Protein AF-A0AAW5TWS6-F1 (afdb_monomer)

Foldseek 3Di:
DVVPPPPPVDDDDDDPPDDQQLQDQPHWDADPQQFIFSHPVQPPDPVSVVQCRRQGGPPDPDRPRSRHHPLNCQLVCLVVLVFPPSSVQPCPPVVVQPDSVCRVVVNGPDDPCSPCVVVVVVVVVVVVVVD

Radius of gyration: 20.68 Å; Cα contacts (8 Å, |Δi|>4): 123; chains: 1; bounding box: 48×42×58 Å

Organism: NCBI:txid165179

Mean predicted aligned error: 7.55 Å

Sequence (131 aa):
MINHNFKVTILPKRVAPYQCIGTDNDAEMYDADGNILDCSETSYSEYYKSKGFVLGNVEQKIIVPNKRSCLHDVPQMLLEKRVHPCNNCKFYPLCGGLCPLGLLEKEPRCPSFIYNIEDRIYLDYLAKIKK

Solvent-accessible surface area (backbone atoms only — not comparable to full-atom values): 8389 Å² total; per-residue (Å²): 113,74,92,69,81,57,82,78,88,70,76,77,81,81,71,80,74,91,76,55,46,40,63,35,92,93,40,75,45,71,52,97,87,34,38,30,25,36,50,89,88,45,66,98,34,71,72,38,46,78,70,48,45,58,64,48,44,76,87,50,91,75,76,70,81,88,66,74,44,80,41,51,52,42,66,58,35,52,76,70,48,69,36,72,68,57,59,78,37,91,61,58,69,79,64,70,73,59,46,52,64,31,40,78,71,71,52,65,66,70,64,71,58,82,80,41,48,69,60,51,52,52,52,53,53,56,62,60,70,77,106

pLDDT: mean 87.65, std 12.43, range [49.72, 96.75]

Structure (mmCIF, N/CA/C/O backbone):
data_AF-A0AAW5TWS6-F1
#
_entry.id   AF-A0AAW5TWS6-F1
#
loop_
_atom_site.group_PDB
_atom_site.id
_atom_site.type_symbol
_atom_site.label_atom_id
_atom_site.label_alt_id
_atom_site.label_comp_id
_atom_site.label_asym_id
_atom_site.label_entity_id
_atom_site.label_seq_id
_atom_site.pdbx_PDB_ins_code
_atom_site.Cartn_x
_atom_site.Cartn_y
_atom_site.Cartn_z
_atom_site.occupancy
_atom_site.B_iso_or_equiv
_atom_site.auth_seq_id
_atom_site.auth_comp_id
_atom_site.auth_asym_id
_atom_site.auth_atom_id
_atom_site.pdbx_PDB_model_num
ATOM 1 N N . MET A 1 1 ? -10.261 -21.584 30.049 1.00 49.72 1 MET A N 1
ATOM 2 C CA . MET A 1 1 ? -11.181 -21.897 28.930 1.00 49.72 1 MET A CA 1
ATOM 3 C C . MET A 1 1 ? -10.913 -23.266 28.304 1.00 49.72 1 MET A C 1
ATOM 5 O O . MET A 1 1 ? -11.857 -24.030 28.227 1.00 49.72 1 MET A O 1
ATOM 9 N N . ILE A 1 2 ? -9.679 -23.638 27.928 1.00 53.31 2 ILE A N 1
ATOM 10 C CA . ILE A 1 2 ? -9.392 -24.983 27.363 1.00 53.31 2 ILE A CA 1
ATOM 11 C C . ILE A 1 2 ? -9.384 -26.089 28.441 1.00 53.31 2 ILE A C 1
ATOM 13 O O . ILE A 1 2 ? -9.896 -27.179 28.218 1.00 53.31 2 ILE A O 1
ATOM 17 N N . ASN A 1 3 ? -8.926 -25.782 29.657 1.00 53.41 3 ASN A N 1
ATOM 18 C CA . ASN A 1 3 ? -8.800 -26.756 30.755 1.00 53.41 3 ASN A CA 1
ATOM 19 C C . ASN A 1 3 ? -10.130 -27.146 31.438 1.00 53.41 3 ASN A C 1
ATOM 21 O O . ASN A 1 3 ? -10.109 -27.606 32.573 1.00 53.41 3 ASN A O 1
ATOM 25 N N . HIS A 1 4 ? -11.289 -26.867 30.835 1.00 70.31 4 HIS A N 1
ATOM 26 C CA . HIS A 1 4 ? -12.620 -27.121 31.422 1.00 70.31 4 HIS A CA 1
ATOM 27 C C . HIS A 1 4 ? -13.548 -27.875 30.447 1.00 70.31 4 HIS A C 1
ATOM 29 O O . HIS A 1 4 ? -14.756 -27.668 30.460 1.00 70.31 4 HIS A O 1
ATOM 35 N N . ASN A 1 5 ? -13.007 -28.721 29.559 1.00 69.19 5 ASN A N 1
ATOM 36 C CA . ASN A 1 5 ? -13.792 -29.520 28.600 1.00 69.19 5 ASN A CA 1
ATOM 37 C C . ASN A 1 5 ? -14.699 -28.719 27.636 1.00 69.19 5 ASN A C 1
ATOM 39 O O . ASN A 1 5 ? -15.625 -29.277 27.043 1.00 69.19 5 ASN A O 1
ATOM 43 N N . PHE A 1 6 ? -14.421 -27.433 27.400 1.00 64.50 6 PHE A N 1
ATOM 44 C CA . PHE A 1 6 ? -15.086 -26.690 26.329 1.00 64.50 6 PHE A CA 1
ATOM 45 C C . PHE A 1 6 ? -14.622 -27.220 24.963 1.00 64.50 6 PHE A C 1
ATOM 47 O O . PHE A 1 6 ? -13.482 -26.999 24.553 1.00 64.50 6 PHE A O 1
ATOM 54 N N . LYS A 1 7 ? -15.516 -27.907 24.238 1.00 61.47 7 LYS A N 1
ATOM 55 C CA . LYS A 1 7 ? -15.304 -28.269 22.829 1.00 61.47 7 LYS A CA 1
ATOM 56 C C . LYS A 1 7 ? -15.370 -27.004 21.967 1.00 61.47 7 LYS A C 1
ATOM 58 O O . LYS A 1 7 ? -16.448 -26.510 21.653 1.00 61.47 7 LYS A O 1
ATOM 63 N N . VAL A 1 8 ? -14.210 -26.480 21.580 1.00 61.31 8 VAL A N 1
ATOM 64 C CA . VAL A 1 8 ? -14.083 -25.398 20.591 1.00 61.31 8 VAL A CA 1
ATOM 65 C C . VAL A 1 8 ? -14.122 -25.990 19.183 1.00 61.31 8 VAL A C 1
ATOM 67 O O . VAL A 1 8 ? -13.097 -26.257 18.569 1.00 61.31 8 VAL A O 1
ATOM 70 N N . THR A 1 9 ? -15.329 -26.229 18.673 1.00 59.84 9 THR A N 1
ATOM 71 C CA . THR A 1 9 ? -15.550 -26.851 17.353 1.00 59.84 9 THR A CA 1
ATOM 72 C C . THR A 1 9 ? -15.366 -25.875 16.179 1.00 59.84 9 THR A C 1
ATOM 74 O O . THR A 1 9 ? -15.483 -26.271 15.026 1.00 59.84 9 THR A O 1
ATOM 77 N N . ILE A 1 10 ? -15.117 -24.586 16.430 1.00 63.69 10 ILE A N 1
ATOM 78 C CA . ILE A 1 10 ? -15.167 -23.543 15.395 1.00 63.69 10 ILE A CA 1
ATOM 79 C C . ILE A 1 10 ? -14.121 -22.468 15.708 1.00 63.69 10 ILE A C 1
ATOM 81 O O . ILE A 1 10 ? -14.447 -21.382 16.180 1.00 63.69 10 ILE A O 1
ATOM 85 N N . LEU A 1 11 ? -12.840 -22.751 15.471 1.00 60.56 11 LEU A N 1
ATOM 86 C CA . LEU A 1 11 ? -11.921 -21.647 15.192 1.00 60.56 11 LEU A CA 1
ATOM 87 C C . LEU A 1 11 ? -12.243 -21.174 13.766 1.00 60.56 11 LEU A C 1
ATOM 89 O O . LEU A 1 11 ? -12.195 -22.002 12.852 1.00 60.56 11 LEU A O 1
ATOM 93 N N . PRO A 1 12 ? -12.609 -19.897 13.548 1.00 61.50 12 PRO A N 1
ATOM 94 C CA . PRO A 1 12 ? -12.830 -19.380 12.204 1.00 61.50 12 PRO A CA 1
ATOM 95 C C . PRO A 1 12 ? -11.597 -19.681 11.353 1.00 61.50 12 PRO A C 1
ATOM 97 O O . PRO A 1 12 ? -10.470 -19.409 11.782 1.00 61.50 12 PRO A O 1
ATOM 100 N N . LYS A 1 13 ? -11.786 -20.247 10.155 1.00 62.38 13 LYS A N 1
ATOM 101 C CA . LYS A 1 13 ? -10.685 -20.345 9.193 1.00 62.38 13 LYS A CA 1
ATOM 102 C C . LYS A 1 13 ? -10.211 -18.920 8.927 1.00 62.38 13 LYS A C 1
ATOM 104 O O . LYS A 1 13 ? -11.002 -18.081 8.503 1.00 62.38 13 LYS A O 1
ATOM 109 N N . ARG A 1 14 ? -8.943 -18.633 9.230 1.00 60.09 14 ARG A N 1
ATOM 110 C CA . ARG A 1 14 ? -8.347 -17.342 8.887 1.00 60.09 14 ARG A CA 1
ATOM 111 C C . ARG A 1 14 ? -8.364 -17.236 7.369 1.00 60.09 14 ARG A C 1
ATOM 113 O O . ARG A 1 14 ? -7.729 -18.040 6.696 1.00 60.09 14 ARG A O 1
ATOM 120 N N . VAL A 1 15 ? -9.108 -16.273 6.846 1.00 61.56 15 VAL A N 1
ATOM 121 C CA . VAL A 1 15 ? -8.916 -15.824 5.469 1.00 61.56 15 VAL A CA 1
ATOM 122 C C . VAL A 1 15 ? -7.662 -14.958 5.489 1.00 61.56 15 VAL A C 1
ATOM 124 O O . VAL A 1 15 ? -7.478 -14.176 6.429 1.00 61.56 15 VAL A O 1
ATOM 127 N N . ALA A 1 16 ? -6.770 -15.140 4.514 1.00 59.44 16 ALA A N 1
ATOM 128 C CA . ALA A 1 16 ? -5.628 -14.249 4.378 1.00 59.44 16 ALA A CA 1
ATOM 129 C C . ALA A 1 16 ? -6.151 -12.804 4.254 1.00 59.44 16 ALA A C 1
ATOM 131 O O . ALA A 1 16 ? -7.163 -12.588 3.577 1.00 59.44 16 ALA A O 1
ATOM 132 N N . PRO A 1 17 ? -5.544 -11.827 4.948 1.00 63.34 17 PRO A N 1
ATOM 133 C CA . PRO A 1 17 ? -5.932 -10.437 4.770 1.00 63.34 17 PRO A CA 1
ATOM 134 C C . PRO A 1 17 ? -5.772 -10.057 3.296 1.00 63.34 17 PRO A C 1
ATOM 136 O O . PRO A 1 17 ? -4.892 -10.575 2.611 1.00 63.34 17 PRO A O 1
ATOM 139 N N . TYR A 1 18 ? -6.632 -9.159 2.816 1.00 67.62 18 TYR A N 1
ATOM 140 C CA . TYR A 1 18 ? -6.502 -8.599 1.475 1.00 67.62 18 TYR A CA 1
ATOM 141 C C . TYR A 1 18 ? -5.086 -8.032 1.298 1.00 67.62 18 TYR A C 1
ATOM 143 O O . TYR A 1 18 ? -4.682 -7.147 2.056 1.00 67.62 18 TYR A O 1
ATOM 151 N N . GLN A 1 19 ? -4.336 -8.565 0.334 1.00 81.06 19 GLN A N 1
ATOM 152 C CA . GLN A 1 19 ? -2.983 -8.121 0.018 1.00 81.06 19 GLN A CA 1
ATOM 153 C C . GLN A 1 19 ? -3.042 -7.109 -1.127 1.00 81.06 19 GLN A C 1
ATOM 155 O O . GLN A 1 19 ? -3.764 -7.292 -2.105 1.00 81.06 19 GLN A O 1
ATOM 160 N N . CYS A 1 20 ? -2.311 -6.003 -0.994 1.00 91.00 20 CYS A N 1
ATOM 161 C CA . CYS A 1 20 ? -2.209 -5.017 -2.062 1.00 91.00 20 CYS A CA 1
ATOM 162 C C . CYS A 1 20 ? -1.333 -5.576 -3.190 1.00 91.00 20 CYS A C 1
ATOM 164 O O . CYS A 1 20 ? -0.236 -6.062 -2.910 1.00 91.00 20 CYS A O 1
ATOM 166 N N . ILE A 1 21 ? -1.762 -5.420 -4.447 1.00 92.44 21 ILE A N 1
ATOM 167 C CA . ILE A 1 21 ? -0.989 -5.840 -5.628 1.00 92.44 21 ILE A CA 1
ATOM 168 C C . ILE A 1 21 ? 0.434 -5.259 -5.649 1.00 92.44 21 ILE A C 1
ATOM 170 O O . ILE A 1 21 ? 1.369 -5.972 -5.988 1.00 92.44 21 ILE A O 1
ATOM 174 N N . GLY A 1 22 ? 0.633 -4.030 -5.148 1.00 93.00 22 GLY A N 1
ATOM 175 C CA . GLY A 1 22 ? 1.955 -3.389 -5.065 1.00 93.00 22 GLY A CA 1
ATOM 176 C C . GLY A 1 22 ? 2.926 -4.100 -4.126 1.00 93.00 22 GLY A C 1
ATOM 177 O O . GLY A 1 22 ? 4.137 -3.950 -4.246 1.00 93.00 22 GLY A O 1
ATOM 178 N N . THR A 1 23 ? 2.400 -4.931 -3.229 1.00 92.31 23 THR A N 1
ATOM 179 C CA . THR A 1 23 ? 3.159 -5.709 -2.237 1.00 92.31 23 THR A CA 1
ATOM 180 C C . THR A 1 23 ? 3.124 -7.211 -2.496 1.00 92.31 23 THR A C 1
ATOM 182 O O . THR A 1 23 ? 3.683 -7.975 -1.714 1.00 92.31 23 THR A O 1
ATOM 185 N N . ASP A 1 24 ? 2.436 -7.652 -3.546 1.00 90.69 24 ASP A N 1
ATOM 186 C CA . ASP A 1 24 ? 2.325 -9.058 -3.918 1.00 90.69 24 ASP A CA 1
ATOM 187 C C . ASP A 1 24 ? 3.256 -9.376 -5.084 1.00 90.69 24 ASP A C 1
ATOM 189 O O . ASP A 1 24 ? 3.059 -8.871 -6.186 1.00 90.69 24 ASP A O 1
ATOM 193 N N . ASN A 1 25 ? 4.259 -10.217 -4.832 1.00 88.19 25 ASN A N 1
ATOM 194 C CA . ASN A 1 25 ? 5.286 -10.590 -5.805 1.00 88.19 25 ASN A CA 1
ATOM 195 C C . ASN A 1 25 ? 4.723 -11.251 -7.060 1.00 88.19 25 ASN A C 1
ATOM 197 O O . ASN A 1 25 ? 5.353 -11.157 -8.110 1.00 88.19 25 ASN A O 1
ATOM 201 N N . ASP A 1 26 ? 3.551 -11.871 -6.946 1.00 88.31 26 ASP A N 1
ATOM 202 C CA . ASP A 1 26 ? 2.929 -12.634 -8.021 1.00 88.31 26 ASP A CA 1
ATOM 203 C C . ASP A 1 26 ? 1.795 -11.846 -8.706 1.00 88.31 26 ASP A C 1
ATOM 205 O O . ASP A 1 26 ? 1.060 -12.397 -9.528 1.00 88.31 26 ASP A O 1
ATOM 209 N N . ALA A 1 27 ? 1.642 -10.553 -8.386 1.00 89.62 27 ALA A N 1
ATOM 210 C CA . ALA A 1 27 ? 0.621 -9.682 -8.962 1.00 89.62 27 ALA A CA 1
ATOM 211 C C . ALA A 1 27 ? 1.219 -8.552 -9.811 1.00 89.62 27 ALA A C 1
ATOM 213 O O . ALA A 1 27 ? 2.087 -7.807 -9.357 1.00 89.62 27 ALA A O 1
ATOM 214 N N . GLU A 1 28 ? 0.674 -8.370 -11.013 1.00 90.62 28 GLU A N 1
ATOM 215 C CA . GLU A 1 28 ? 0.974 -7.268 -11.931 1.00 90.62 28 GLU A CA 1
ATOM 216 C C . GLU A 1 28 ? -0.327 -6.711 -12.526 1.00 90.62 28 GLU A C 1
ATOM 218 O O . GLU A 1 28 ? -1.365 -7.378 -12.559 1.00 90.62 28 GLU A O 1
ATOM 223 N N . MET A 1 29 ? -0.270 -5.473 -13.001 1.00 93.06 29 MET A N 1
ATOM 224 C CA . MET A 1 29 ? -1.337 -4.783 -13.713 1.00 93.06 29 MET A CA 1
ATOM 225 C C . MET A 1 29 ? -0.809 -4.323 -15.071 1.00 93.06 29 MET A C 1
ATOM 227 O O . MET A 1 29 ? 0.307 -3.815 -15.171 1.00 93.06 29 MET A O 1
ATOM 231 N N . TYR A 1 30 ? -1.640 -4.467 -16.100 1.00 94.94 30 TYR A N 1
ATOM 232 C CA . TYR A 1 30 ? -1.359 -3.978 -17.444 1.00 94.94 30 TYR A CA 1
ATOM 233 C C . TYR A 1 30 ? -2.371 -2.901 -17.815 1.00 94.94 30 TYR A C 1
ATOM 235 O O . TYR A 1 30 ? -3.573 -3.082 -17.599 1.00 94.94 30 TYR A O 1
ATOM 243 N N . ASP A 1 31 ? -1.894 -1.783 -18.352 1.00 95.81 31 ASP A N 1
ATOM 244 C CA . ASP A 1 31 ? -2.763 -0.735 -18.881 1.00 95.81 31 ASP A CA 1
ATOM 245 C C . ASP A 1 31 ? -3.051 -0.917 -20.384 1.00 95.81 31 ASP A C 1
ATOM 247 O O . ASP A 1 31 ? -2.593 -1.876 -21.009 1.00 95.81 31 ASP A O 1
ATOM 251 N N . ALA 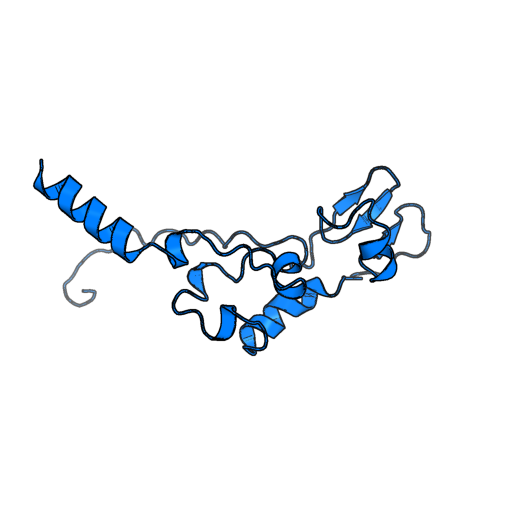A 1 32 ? -3.872 -0.036 -20.965 1.00 95.81 32 ALA A N 1
ATOM 252 C CA . ALA A 1 32 ? -4.323 -0.165 -22.354 1.00 95.81 32 ALA A CA 1
ATOM 253 C C . ALA A 1 32 ? -3.200 0.056 -23.380 1.00 95.81 32 ALA A C 1
ATOM 255 O O . ALA A 1 32 ? -3.312 -0.428 -24.505 1.00 95.81 32 ALA A O 1
ATOM 256 N N . ASP A 1 33 ? -2.120 0.730 -22.981 1.00 95.00 33 ASP A N 1
ATOM 257 C CA . ASP A 1 33 ? -0.921 0.924 -23.800 1.00 95.00 33 ASP A CA 1
ATOM 258 C C . ASP A 1 33 ? 0.074 -0.240 -23.629 1.00 95.00 33 ASP A C 1
ATOM 260 O O . ASP A 1 33 ? 1.172 -0.231 -24.191 1.00 95.00 33 ASP A O 1
ATOM 264 N N . GLY A 1 34 ? -0.287 -1.247 -22.827 1.00 94.69 34 GLY A N 1
ATOM 265 C CA . GLY A 1 34 ? 0.545 -2.405 -22.543 1.00 94.69 34 GLY A CA 1
ATOM 266 C C . GLY A 1 34 ? 1.656 -2.133 -21.529 1.00 94.69 34 GLY A C 1
ATOM 267 O O . GLY A 1 34 ? 2.575 -2.948 -21.417 1.00 94.69 34 GLY A O 1
ATOM 268 N N . ASN A 1 35 ? 1.622 -1.019 -20.789 1.00 95.12 35 ASN A N 1
ATOM 269 C CA . ASN A 1 35 ? 2.594 -0.791 -19.723 1.00 95.12 35 ASN A CA 1
ATOM 270 C C . ASN A 1 35 ? 2.341 -1.760 -18.569 1.00 95.12 35 ASN A C 1
ATOM 272 O O . ASN A 1 35 ? 1.198 -2.050 -18.225 1.00 95.12 35 ASN A O 1
ATOM 276 N N . ILE A 1 36 ? 3.425 -2.226 -17.959 1.00 94.62 36 ILE A N 1
ATOM 277 C CA . ILE A 1 36 ? 3.421 -3.133 -16.811 1.00 94.62 36 ILE A CA 1
ATOM 278 C C . ILE A 1 36 ? 3.618 -2.295 -15.548 1.00 94.62 36 ILE A C 1
ATOM 280 O O . ILE A 1 36 ? 4.585 -1.532 -15.460 1.00 94.62 36 ILE A O 1
ATOM 284 N N . LEU A 1 37 ? 2.723 -2.437 -14.575 1.00 95.75 37 LEU A N 1
ATOM 285 C CA . LEU A 1 37 ? 2.738 -1.734 -13.293 1.00 95.75 37 LEU A CA 1
ATOM 286 C C . LEU A 1 37 ? 2.416 -2.708 -12.155 1.00 95.75 37 LEU A C 1
ATOM 288 O O . LEU A 1 37 ? 1.842 -3.770 -12.369 1.00 95.75 37 LEU A O 1
ATOM 292 N N . ASP A 1 38 ? 2.727 -2.325 -10.922 1.00 95.25 38 ASP A N 1
ATOM 293 C CA . ASP A 1 38 ? 2.315 -3.050 -9.712 1.00 95.25 38 ASP A CA 1
ATOM 294 C C . ASP A 1 38 ? 1.276 -2.269 -8.887 1.00 95.25 38 ASP A C 1
ATOM 296 O O . ASP A 1 38 ? 0.902 -2.676 -7.791 1.00 95.25 38 ASP A O 1
ATOM 300 N N . CYS A 1 39 ? 0.762 -1.154 -9.412 1.00 95.19 39 CYS A N 1
ATOM 301 C CA . CYS A 1 39 ? -0.264 -0.345 -8.767 1.00 95.19 39 CYS A CA 1
ATOM 302 C C . CYS A 1 39 ? -1.246 0.213 -9.798 1.0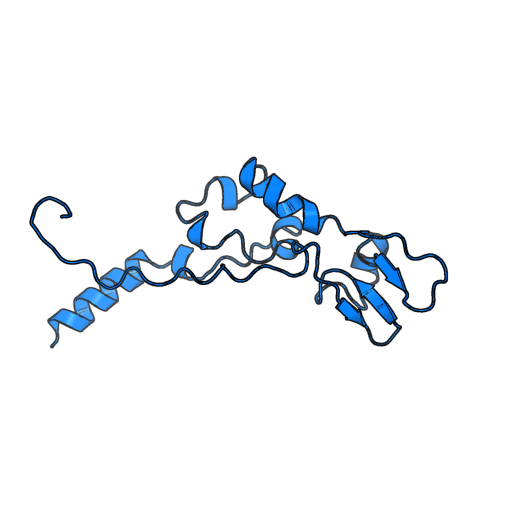0 95.19 39 CYS A C 1
ATOM 304 O O . CYS A 1 39 ? -0.849 0.841 -10.774 1.00 95.19 39 CYS A O 1
ATOM 306 N N . SER A 1 40 ? -2.544 0.040 -9.550 1.00 93.81 40 SER A N 1
ATOM 307 C CA . SER A 1 40 ? -3.593 0.552 -10.437 1.00 93.81 40 SER A CA 1
ATOM 308 C C . SER A 1 40 ? -3.736 2.072 -10.411 1.00 93.81 40 SER A C 1
ATOM 310 O O . SER A 1 40 ? -4.282 2.646 -11.345 1.00 93.81 40 SER A O 1
ATOM 312 N N . GLU A 1 41 ? -3.269 2.730 -9.349 1.00 95.00 41 GLU 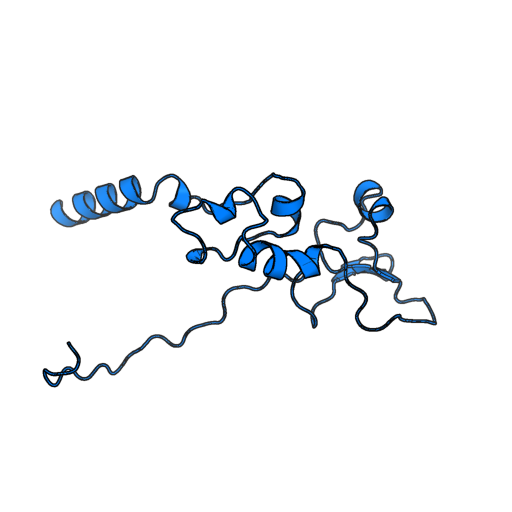A N 1
ATOM 313 C CA . GLU A 1 41 ? -3.380 4.186 -9.182 1.00 95.00 41 GLU A CA 1
ATOM 314 C C . GLU A 1 41 ? -2.259 4.956 -9.901 1.00 95.00 41 GLU A C 1
ATOM 316 O O . GLU A 1 41 ? -2.307 6.181 -9.979 1.00 95.00 41 GLU A O 1
ATOM 321 N N . THR A 1 42 ? -1.248 4.262 -10.438 1.00 95.69 42 THR A N 1
ATOM 322 C CA . THR A 1 42 ? -0.047 4.907 -10.993 1.00 95.69 42 THR A CA 1
ATOM 323 C C . THR A 1 42 ? -0.020 4.969 -12.519 1.00 95.69 42 THR A C 1
ATOM 325 O O . THR A 1 42 ? 0.812 5.686 -13.083 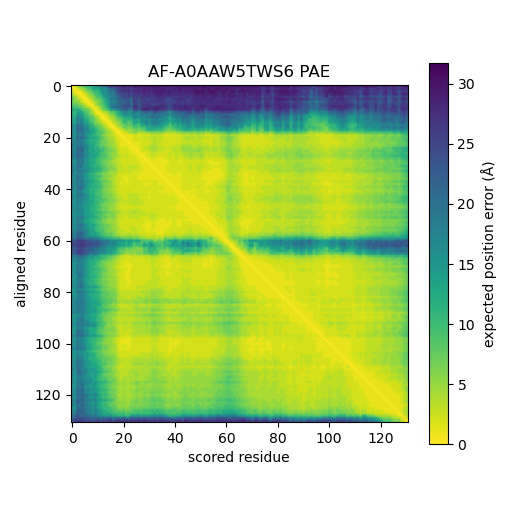1.00 95.69 42 THR A O 1
ATOM 328 N N . SER A 1 43 ? -0.935 4.264 -13.192 1.00 96.25 43 SER A N 1
ATOM 329 C CA . SER A 1 43 ? -1.059 4.278 -14.653 1.00 96.25 43 SER A CA 1
ATOM 330 C C . SER A 1 43 ? -1.485 5.660 -15.172 1.00 96.25 43 SER A C 1
ATOM 332 O O . SER A 1 43 ? -2.123 6.444 -14.468 1.00 96.25 43 SER A O 1
ATOM 334 N N . TYR A 1 44 ? -1.078 5.979 -16.405 1.00 95.12 44 TYR A N 1
ATOM 335 C CA . TYR A 1 44 ? -1.360 7.239 -17.114 1.00 95.12 44 TYR A CA 1
ATOM 336 C C . TYR A 1 44 ? -0.911 8.536 -16.414 1.00 95.12 44 TYR A C 1
ATOM 338 O O . TYR A 1 44 ? -1.324 9.631 -16.793 1.00 95.12 44 TYR A O 1
ATOM 346 N N . SER A 1 45 ? -0.037 8.444 -15.411 1.00 95.75 45 SER A N 1
ATOM 347 C CA . SER A 1 45 ? 0.482 9.595 -14.674 1.00 95.75 45 SER A CA 1
ATOM 348 C C . SER A 1 45 ? 1.957 9.825 -14.979 1.00 95.75 45 SER A C 1
ATOM 350 O O . SER A 1 45 ? 2.825 9.040 -14.587 1.00 95.75 45 SER A O 1
ATOM 352 N N . GLU A 1 46 ? 2.269 10.956 -15.614 1.00 95.31 46 GLU A N 1
ATOM 353 C CA . GLU A 1 46 ? 3.659 11.368 -15.852 1.00 95.31 46 GLU A CA 1
ATOM 354 C C . GLU A 1 46 ? 4.436 11.559 -14.536 1.00 95.31 46 GLU A C 1
ATOM 356 O O . GLU A 1 46 ? 5.630 11.261 -14.460 1.00 95.31 46 GLU A O 1
ATOM 361 N N . TYR A 1 47 ? 3.747 11.952 -13.458 1.00 95.94 47 TYR A N 1
ATOM 362 C CA . TYR A 1 47 ? 4.339 12.042 -12.125 1.00 95.94 47 TYR A CA 1
ATOM 363 C C . TYR A 1 47 ? 4.876 10.686 -11.648 1.00 95.94 47 TYR A C 1
ATOM 365 O O . TYR A 1 47 ? 6.051 10.588 -11.290 1.00 95.94 47 TYR A O 1
ATOM 373 N N . TYR A 1 48 ? 4.065 9.624 -11.680 1.00 96.38 48 TYR A N 1
ATOM 374 C CA . TYR A 1 48 ? 4.507 8.300 -11.223 1.00 96.38 48 TYR A CA 1
ATOM 375 C C . TYR A 1 48 ? 5.458 7.625 -12.210 1.00 96.38 48 TYR A C 1
ATOM 377 O O . TYR A 1 48 ? 6.401 6.946 -11.796 1.00 96.38 48 TYR A O 1
ATOM 385 N N . LYS A 1 49 ? 5.289 7.872 -13.510 1.00 94.44 49 LYS A N 1
ATOM 386 C CA . LYS A 1 49 ? 6.231 7.418 -14.536 1.00 94.44 49 LYS A CA 1
ATOM 387 C C . LYS A 1 49 ? 7.641 7.946 -14.276 1.00 94.44 49 LYS A C 1
ATOM 389 O O . LYS A 1 49 ? 8.582 7.157 -14.244 1.00 94.44 49 LYS A O 1
ATOM 394 N N . SER A 1 50 ? 7.782 9.240 -13.972 1.00 95.00 50 SER A N 1
ATOM 395 C CA . SER A 1 50 ? 9.077 9.846 -13.616 1.00 95.00 50 SER A CA 1
ATOM 396 C C . SER A 1 50 ? 9.707 9.266 -12.338 1.00 95.00 50 SER A C 1
ATOM 398 O O . SER A 1 50 ? 10.914 9.372 -12.135 1.00 95.00 50 SER A O 1
ATOM 400 N N . LYS A 1 51 ? 8.900 8.613 -11.493 1.00 94.81 51 LYS A N 1
ATOM 401 C CA . LYS A 1 51 ? 9.309 7.972 -10.236 1.00 94.81 51 LYS A CA 1
ATOM 402 C C . LYS A 1 51 ? 9.576 6.469 -10.356 1.00 94.81 51 LYS A C 1
ATOM 404 O O . LYS A 1 51 ? 9.878 5.836 -9.350 1.00 94.81 51 LYS A O 1
ATOM 409 N N . GLY A 1 52 ? 9.480 5.900 -11.558 1.00 93.88 52 GLY A N 1
ATOM 410 C CA . GLY A 1 52 ? 9.814 4.496 -11.807 1.00 93.88 52 GLY A CA 1
ATOM 411 C C . GLY A 1 52 ? 8.702 3.493 -11.493 1.00 93.88 52 GLY A C 1
ATOM 412 O O . GLY A 1 52 ? 8.995 2.314 -11.326 1.00 93.88 52 GLY A O 1
ATOM 413 N N . PHE A 1 53 ? 7.438 3.927 -11.433 1.00 95.50 53 PHE A N 1
ATOM 414 C CA . PHE A 1 53 ? 6.297 3.011 -11.260 1.00 95.50 53 PHE A CA 1
ATOM 415 C C . PHE A 1 53 ? 5.923 2.241 -12.534 1.00 95.50 53 PHE A C 1
ATOM 417 O O . PHE A 1 53 ? 5.228 1.233 -12.455 1.00 95.50 53 PHE A O 1
ATOM 424 N N . VAL A 1 54 ? 6.391 2.691 -13.703 1.00 95.19 54 VAL A N 1
ATOM 425 C CA . VAL A 1 54 ? 6.280 1.922 -14.949 1.00 95.19 54 VAL A CA 1
ATOM 426 C C . VAL A 1 54 ? 7.420 0.908 -14.989 1.00 95.19 54 VAL A C 1
ATOM 428 O O . VAL A 1 54 ? 8.600 1.258 -15.108 1.00 95.19 54 VAL A O 1
ATOM 431 N N . LEU A 1 55 ? 7.066 -0.365 -14.858 1.00 93.56 55 LEU A N 1
ATOM 432 C CA . LEU A 1 55 ? 8.011 -1.469 -14.720 1.00 93.56 55 LEU A CA 1
ATOM 433 C C . LEU A 1 55 ? 8.523 -1.926 -16.088 1.00 93.56 55 LEU A C 1
ATOM 435 O O . LEU A 1 55 ? 9.705 -2.241 -16.227 1.00 93.56 55 LEU A O 1
ATOM 439 N N . GLY A 1 56 ? 7.688 -1.856 -17.116 1.00 93.50 56 GLY A N 1
ATOM 440 C CA . GLY A 1 56 ? 8.046 -2.211 -18.484 1.00 93.50 56 GLY A CA 1
ATOM 441 C C . GLY A 1 56 ? 6.865 -2.036 -19.425 1.00 93.50 56 GLY A C 1
ATOM 442 O O . GLY A 1 56 ? 5.894 -1.365 -19.082 1.00 93.50 56 GLY A O 1
ATOM 443 N N . ASN A 1 57 ? 6.949 -2.654 -20.598 1.00 93.81 57 ASN A N 1
ATOM 444 C CA . ASN A 1 57 ? 5.838 -2.745 -21.538 1.00 93.81 57 ASN A CA 1
ATOM 445 C C . ASN A 1 57 ? 5.814 -4.145 -22.171 1.00 93.81 57 ASN A C 1
ATOM 447 O O . ASN A 1 57 ? 6.876 -4.704 -22.451 1.00 93.81 57 ASN A O 1
ATOM 451 N N . VAL A 1 58 ? 4.624 -4.712 -22.379 1.00 91.88 58 VAL A N 1
ATOM 452 C CA . VAL A 1 58 ? 4.427 -6.082 -22.890 1.00 91.88 58 VAL A CA 1
ATOM 453 C C . VAL A 1 58 ? 5.012 -6.310 -24.287 1.00 91.88 58 VAL A C 1
ATOM 455 O O . VAL A 1 58 ? 5.312 -7.447 -24.643 1.00 91.88 58 VAL A O 1
ATOM 458 N N . GLU A 1 59 ? 5.220 -5.253 -25.075 1.00 92.50 59 GLU A N 1
ATOM 459 C CA . GLU A 1 59 ? 5.847 -5.345 -26.398 1.00 92.50 59 GLU A CA 1
ATOM 460 C C . GLU A 1 59 ? 7.382 -5.473 -26.333 1.00 92.50 59 GLU A C 1
ATOM 462 O O . GLU A 1 59 ? 8.041 -5.768 -27.336 1.00 92.50 59 GLU A O 1
ATOM 467 N N . GLN A 1 60 ? 7.993 -5.252 -25.163 1.00 87.75 60 GLN A N 1
ATOM 468 C CA . GLN A 1 60 ? 9.445 -5.293 -25.008 1.00 87.75 60 GLN A CA 1
ATOM 469 C C . GLN A 1 60 ? 9.972 -6.734 -25.039 1.00 87.75 60 GLN A C 1
ATOM 471 O O . GLN A 1 60 ? 9.551 -7.601 -24.280 1.00 87.75 60 GLN A O 1
ATOM 476 N N . LYS A 1 61 ? 10.984 -6.981 -25.884 1.00 74.69 61 LYS A N 1
ATOM 477 C CA . LYS A 1 61 ? 11.622 -8.305 -26.040 1.00 74.69 61 LYS A CA 1
ATOM 478 C C . LYS A 1 61 ? 12.425 -8.767 -24.817 1.00 74.69 61 LYS A C 1
ATOM 480 O O . LYS A 1 61 ? 12.726 -9.952 -24.711 1.00 74.69 61 LYS A O 1
ATOM 485 N N . ILE A 1 62 ? 12.819 -7.843 -23.941 1.00 72.62 62 ILE A N 1
ATOM 486 C CA . ILE A 1 62 ? 13.572 -8.129 -22.716 1.00 72.62 62 ILE A CA 1
ATOM 487 C C . ILE A 1 62 ? 12.664 -7.789 -21.541 1.00 72.62 62 ILE A C 1
ATOM 489 O O . ILE A 1 62 ? 12.501 -6.621 -21.196 1.00 72.62 62 ILE A O 1
ATOM 493 N N . ILE A 1 63 ? 12.092 -8.818 -20.928 1.00 66.44 63 ILE A N 1
ATOM 494 C CA . ILE A 1 63 ? 11.369 -8.686 -19.667 1.00 66.44 63 ILE A CA 1
ATOM 495 C C . ILE A 1 63 ? 12.399 -8.867 -18.555 1.00 66.44 63 ILE A C 1
ATOM 497 O O . ILE A 1 63 ? 13.069 -9.899 -18.497 1.00 66.44 63 ILE A O 1
ATOM 501 N N . VAL A 1 64 ? 12.559 -7.862 -17.691 1.00 73.31 64 VAL A N 1
ATOM 502 C CA . VAL A 1 64 ? 13.316 -8.024 -16.444 1.00 73.31 64 VAL A CA 1
ATOM 503 C C . VAL A 1 64 ? 12.395 -8.760 -15.473 1.00 73.31 64 VAL A C 1
ATOM 505 O O . VAL A 1 64 ? 11.412 -8.160 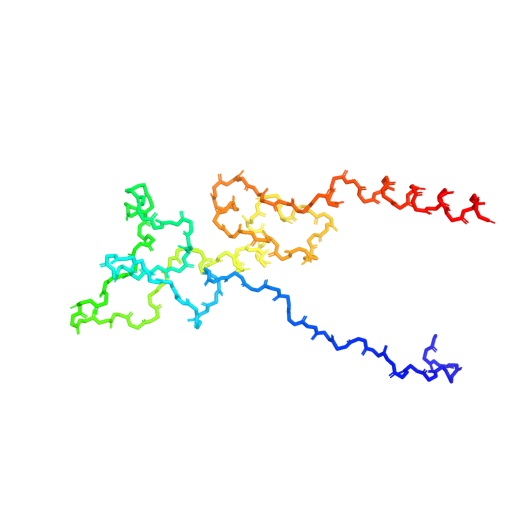-15.033 1.00 73.31 64 VAL A O 1
ATOM 508 N N . PRO A 1 65 ? 12.656 -10.041 -15.158 1.00 72.50 65 PRO A N 1
ATOM 509 C CA . PRO A 1 65 ? 11.784 -10.785 -14.265 1.00 72.50 65 PRO A CA 1
ATOM 510 C C . PRO A 1 65 ? 11.767 -10.122 -12.885 1.00 72.50 65 PRO A C 1
ATOM 512 O O . PRO A 1 65 ? 12.803 -9.664 -12.397 1.00 72.50 65 PRO A O 1
ATOM 515 N N . ASN A 1 66 ? 10.593 -10.097 -12.255 1.00 78.50 66 ASN A N 1
ATOM 516 C CA . ASN A 1 66 ? 10.386 -9.617 -10.886 1.00 78.50 66 ASN A CA 1
ATOM 517 C C . ASN A 1 66 ? 10.786 -8.151 -10.647 1.00 78.50 66 ASN A C 1
ATOM 519 O O . ASN A 1 66 ? 11.167 -7.788 -9.532 1.00 78.50 66 ASN A O 1
ATOM 523 N N . LYS A 1 67 ? 10.725 -7.284 -11.665 1.00 89.38 67 LYS A N 1
ATOM 524 C CA . LYS A 1 67 ? 10.902 -5.846 -11.440 1.00 89.38 67 LYS A CA 1
ATOM 525 C C . LYS A 1 67 ? 9.699 -5.306 -10.664 1.00 89.38 67 LYS A C 1
ATOM 527 O O . LYS A 1 67 ? 8.566 -5.533 -11.064 1.00 89.38 67 LYS A O 1
ATOM 532 N N . ARG A 1 68 ? 9.947 -4.577 -9.574 1.00 93.25 68 ARG A N 1
ATOM 533 C CA . ARG A 1 68 ? 8.919 -3.994 -8.696 1.00 93.25 68 ARG A CA 1
ATOM 534 C C . ARG A 1 68 ? 9.187 -2.512 -8.461 1.00 93.25 68 ARG A C 1
ATOM 536 O O . ARG A 1 68 ? 10.333 -2.069 -8.558 1.00 93.25 68 ARG A O 1
ATOM 543 N N . SER A 1 69 ? 8.141 -1.753 -8.155 1.00 95.00 69 SER A N 1
ATOM 544 C CA . SER A 1 69 ? 8.268 -0.379 -7.680 1.00 95.00 69 SER A CA 1
ATOM 545 C C . SER A 1 69 ? 8.671 -0.355 -6.201 1.00 95.00 69 SER A C 1
ATOM 547 O O . SER A 1 69 ? 8.736 -1.384 -5.524 1.00 95.00 69 SER A O 1
ATOM 549 N N . CYS A 1 70 ? 8.889 0.846 -5.664 1.00 95.38 70 CYS A N 1
ATOM 550 C CA . CYS A 1 70 ? 9.186 1.045 -4.245 1.00 95.38 70 CYS A CA 1
ATOM 551 C C . CYS A 1 70 ? 8.053 0.608 -3.296 1.00 95.38 70 CYS A C 1
ATOM 553 O O . CYS A 1 70 ? 8.271 0.539 -2.087 1.00 95.38 70 CYS A O 1
ATOM 555 N N . LEU A 1 71 ? 6.850 0.298 -3.803 1.00 95.75 71 LEU A N 1
ATOM 556 C CA . LEU A 1 71 ? 5.754 -0.222 -2.977 1.00 95.75 71 LEU A CA 1
ATOM 557 C C . LEU A 1 71 ? 6.091 -1.579 -2.355 1.00 95.75 71 LEU A C 1
ATOM 559 O O . LEU A 1 71 ? 5.635 -1.863 -1.246 1.00 95.75 71 LEU A O 1
ATOM 563 N N . HIS A 1 72 ? 6.913 -2.382 -3.035 1.00 94.38 72 HIS A N 1
ATOM 564 C CA . HIS A 1 72 ? 7.334 -3.701 -2.568 1.00 94.38 72 HIS A CA 1
ATOM 565 C C . HIS A 1 72 ? 8.080 -3.645 -1.223 1.00 94.38 72 HIS A C 1
ATOM 567 O O . HIS A 1 72 ? 7.971 -4.571 -0.422 1.00 94.38 72 HIS A O 1
ATOM 573 N N . ASP A 1 73 ? 8.763 -2.536 -0.927 1.00 95.06 73 ASP A N 1
ATOM 574 C CA . ASP A 1 73 ? 9.546 -2.376 0.303 1.00 95.06 73 ASP A CA 1
ATOM 575 C C . ASP A 1 73 ? 8.689 -1.961 1.514 1.00 95.06 73 ASP A C 1
ATOM 577 O O . ASP A 1 73 ? 9.116 -2.083 2.667 1.00 95.06 73 ASP A O 1
ATOM 581 N N . VAL A 1 74 ? 7.460 -1.478 1.290 1.00 94.94 74 VAL A N 1
ATOM 582 C CA . VAL A 1 74 ? 6.599 -0.913 2.345 1.00 94.94 74 VAL A CA 1
ATOM 583 C C . VAL A 1 74 ? 6.258 -1.913 3.461 1.00 94.94 74 VAL A C 1
ATOM 585 O O . VAL A 1 74 ? 6.319 -1.511 4.627 1.00 94.94 74 VAL A O 1
ATOM 588 N N . PRO A 1 75 ? 5.948 -3.199 3.195 1.00 92.88 75 PRO A N 1
ATOM 589 C CA . PRO A 1 75 ? 5.744 -4.192 4.249 1.00 92.88 75 PRO A CA 1
ATOM 590 C C . PRO A 1 75 ? 6.949 -4.307 5.187 1.00 92.88 75 PRO A C 1
ATOM 592 O O . PRO A 1 75 ? 6.783 -4.299 6.407 1.00 92.88 75 PRO A O 1
ATOM 595 N N . GLN A 1 76 ? 8.167 -4.330 4.637 1.00 94.81 76 GLN A N 1
ATOM 596 C CA . GLN A 1 76 ? 9.387 -4.373 5.439 1.00 94.81 76 GLN A CA 1
ATOM 597 C C . GLN A 1 76 ? 9.562 -3.079 6.247 1.00 94.81 76 GLN A C 1
ATOM 599 O O . GLN A 1 76 ? 9.846 -3.126 7.444 1.00 94.81 76 GLN A O 1
ATOM 604 N N . MET A 1 77 ? 9.301 -1.916 5.641 1.00 95.94 77 MET A N 1
ATOM 605 C CA . MET A 1 77 ? 9.331 -0.627 6.345 1.00 95.94 77 MET A CA 1
ATOM 606 C C . MET A 1 77 ? 8.332 -0.570 7.513 1.00 95.94 77 MET A C 1
ATOM 608 O O . MET A 1 77 ? 8.638 0.004 8.563 1.00 95.94 77 MET A O 1
ATOM 612 N N . LEU A 1 78 ? 7.138 -1.148 7.349 1.00 94.19 78 LEU A N 1
ATOM 613 C CA . LEU A 1 78 ? 6.119 -1.246 8.396 1.00 94.19 78 LEU A CA 1
ATOM 614 C C . LEU A 1 78 ? 6.590 -2.135 9.557 1.00 94.19 78 LEU A C 1
ATOM 616 O O . LEU A 1 78 ? 6.446 -1.742 10.717 1.00 94.19 78 LEU A O 1
ATOM 620 N N . LEU A 1 79 ? 7.185 -3.298 9.261 1.00 91.75 79 LEU A N 1
ATOM 621 C CA . LEU A 1 79 ? 7.754 -4.206 10.268 1.00 91.75 79 LEU A CA 1
ATOM 622 C C . LEU A 1 79 ? 8.892 -3.549 11.060 1.00 91.75 79 LEU A C 1
ATOM 624 O O . LEU A 1 79 ? 8.972 -3.698 12.279 1.00 91.75 79 LEU A O 1
ATOM 628 N N . GLU A 1 80 ? 9.720 -2.752 10.388 1.00 95.56 80 GLU A N 1
ATOM 629 C CA . GLU A 1 80 ? 10.824 -1.993 10.986 1.00 95.56 80 GLU A CA 1
ATOM 630 C C . GLU A 1 80 ? 10.377 -0.691 11.67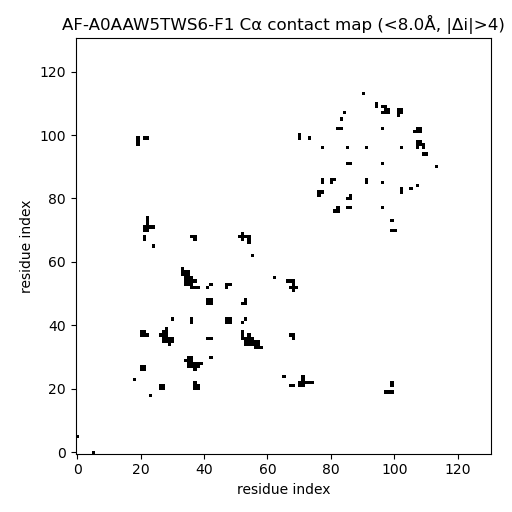3 1.00 95.56 80 GLU A C 1
ATOM 632 O O . GLU A 1 80 ? 11.212 0.087 12.133 1.00 95.56 80 GLU A O 1
ATOM 637 N N . LYS A 1 81 ? 9.063 -0.427 11.754 1.00 94.00 81 LYS A N 1
ATOM 638 C CA . LYS A 1 81 ? 8.480 0.787 12.355 1.00 94.00 81 LYS A CA 1
ATOM 639 C C . LYS A 1 81 ? 8.955 2.102 11.711 1.00 94.00 81 LYS A C 1
ATOM 641 O O . LYS A 1 81 ? 8.894 3.160 12.342 1.00 94.00 81 LYS A O 1
ATOM 646 N N . ARG A 1 82 ? 9.362 2.064 10.437 1.00 95.88 82 ARG A N 1
ATOM 647 C CA . ARG A 1 82 ? 9.819 3.235 9.663 1.00 95.88 82 ARG A CA 1
ATOM 648 C C . ARG A 1 82 ? 8.685 4.053 9.037 1.00 95.88 82 ARG A C 1
ATOM 650 O O . ARG A 1 82 ? 8.941 5.123 8.495 1.00 95.88 82 ARG A O 1
ATOM 657 N N . VAL A 1 83 ? 7.441 3.578 9.110 1.00 95.56 83 VAL A N 1
ATOM 658 C CA . VAL A 1 83 ? 6.281 4.237 8.489 1.00 95.56 83 VAL A CA 1
ATOM 659 C C . VAL A 1 83 ? 5.407 4.925 9.536 1.00 95.56 83 VAL A C 1
ATOM 661 O O . VAL A 1 83 ? 4.794 4.275 10.387 1.00 95.56 83 VAL A O 1
ATOM 664 N N . HIS A 1 84 ? 5.305 6.248 9.436 1.00 92.25 84 HIS A N 1
ATOM 665 C CA . HIS A 1 84 ? 4.319 7.041 10.167 1.00 92.25 84 HIS A CA 1
ATOM 666 C C . HIS A 1 84 ? 2.998 7.120 9.377 1.00 92.25 84 HIS A C 1
ATOM 668 O O . HIS A 1 84 ? 3.040 7.198 8.152 1.00 92.25 84 HIS A O 1
ATOM 674 N N . PRO A 1 85 ? 1.823 7.133 10.038 1.00 92.62 85 PRO A N 1
ATOM 675 C CA . PRO A 1 85 ? 1.607 7.086 11.489 1.00 92.62 85 PRO A CA 1
ATOM 676 C C . PRO A 1 85 ? 1.542 5.657 12.065 1.00 92.62 85 PRO A C 1
ATOM 678 O O . PRO A 1 85 ? 1.314 5.488 13.262 1.00 92.62 85 PRO A O 1
ATOM 681 N N . CYS A 1 86 ? 1.700 4.625 11.231 1.00 94.25 86 CYS A N 1
ATOM 682 C CA . CYS A 1 86 ? 1.489 3.225 11.606 1.00 94.25 86 CYS A CA 1
ATOM 683 C C . CYS A 1 86 ? 2.362 2.768 12.782 1.00 94.25 86 CYS A C 1
ATOM 685 O O . CYS A 1 86 ? 1.878 2.037 13.643 1.00 94.25 86 CYS A O 1
ATOM 687 N N . ASN A 1 87 ? 3.607 3.242 12.866 1.00 94.38 87 ASN A N 1
ATOM 688 C CA . ASN A 1 87 ? 4.543 2.898 13.940 1.00 94.38 87 ASN A CA 1
ATOM 689 C C . ASN A 1 87 ? 4.078 3.272 15.358 1.00 94.38 87 ASN A C 1
ATOM 691 O O . ASN A 1 87 ? 4.505 2.628 16.315 1.00 94.38 87 ASN A O 1
ATOM 695 N N . ASN A 1 88 ? 3.181 4.253 15.482 1.00 94.38 88 ASN A N 1
ATOM 696 C CA . ASN A 1 88 ? 2.612 4.712 16.751 1.00 94.38 88 ASN A CA 1
ATOM 697 C C . ASN A 1 88 ? 1.113 4.383 16.882 1.00 94.38 88 ASN A C 1
ATOM 699 O O . ASN A 1 88 ? 0.465 4.781 17.850 1.00 94.38 88 ASN A O 1
ATOM 703 N N . CYS A 1 89 ? 0.525 3.684 15.908 1.00 93.81 89 CYS A N 1
ATOM 704 C CA . CYS A 1 89 ? -0.905 3.413 15.890 1.00 93.81 89 CYS A CA 1
ATOM 705 C C . CYS A 1 89 ? -1.265 2.240 16.813 1.00 93.81 89 CYS A C 1
ATOM 707 O O . CYS A 1 89 ? -0.856 1.108 16.562 1.00 93.81 89 CYS A O 1
ATOM 709 N N . LYS A 1 90 ? -2.133 2.474 17.810 1.00 93.38 90 LYS A N 1
ATOM 710 C CA . LYS A 1 90 ? -2.626 1.424 18.729 1.00 93.38 90 LYS A CA 1
ATOM 711 C C . LYS A 1 90 ? -3.402 0.287 18.044 1.00 93.38 90 LYS A C 1
ATOM 713 O O . LYS A 1 90 ? -3.620 -0.753 18.654 1.00 93.38 90 LYS A O 1
ATOM 718 N N . PHE A 1 91 ? -3.838 0.493 16.800 1.00 91.69 91 PHE A N 1
ATOM 719 C CA . PHE A 1 91 ? -4.610 -0.480 16.024 1.00 91.69 91 PHE A CA 1
ATOM 720 C C . PHE A 1 91 ? -3.785 -1.237 14.984 1.00 91.69 91 PHE A C 1
ATOM 722 O O . PHE A 1 91 ? -4.276 -2.209 14.417 1.00 91.69 91 PHE A O 1
ATOM 729 N N . TYR A 1 92 ? -2.551 -0.825 14.705 1.00 90.00 92 TYR A N 1
ATOM 730 C CA . TYR A 1 92 ? -1.660 -1.626 13.872 1.00 90.00 92 TYR A CA 1
ATOM 731 C C . TYR A 1 92 ? -1.214 -2.867 14.677 1.00 90.00 92 TYR A C 1
ATOM 733 O O . TYR A 1 92 ? -0.895 -2.716 15.857 1.00 90.00 92 TYR A O 1
ATOM 741 N N . PRO A 1 93 ? -1.214 -4.096 14.113 1.00 88.50 93 PRO A N 1
ATOM 742 C CA . PRO A 1 93 ? -1.266 -4.459 12.690 1.00 88.50 93 PRO A CA 1
ATOM 743 C C . PRO A 1 93 ? -2.651 -4.843 12.138 1.00 88.50 93 PRO A C 1
ATO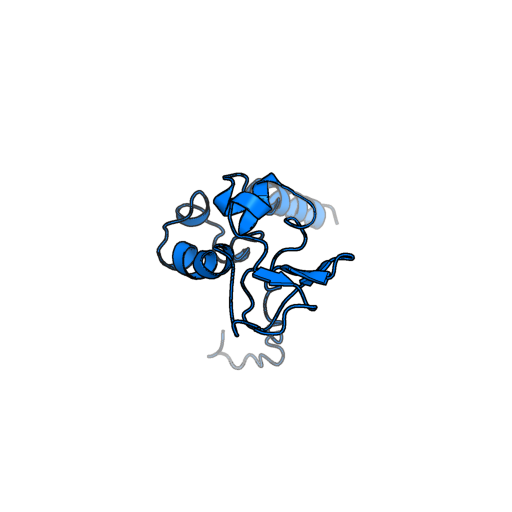M 745 O O . PRO A 1 93 ? -2.722 -5.427 11.061 1.00 88.50 93 PRO A O 1
ATOM 748 N N . LEU A 1 94 ? -3.760 -4.530 12.820 1.00 87.19 94 LEU A N 1
ATOM 749 C CA . LEU A 1 94 ? -5.100 -4.999 12.424 1.00 87.19 94 LEU A CA 1
ATOM 750 C C . LEU A 1 94 ? -5.482 -4.614 10.985 1.00 87.19 94 LEU A C 1
ATOM 752 O O . LEU A 1 94 ? -6.130 -5.393 10.295 1.00 87.19 94 LEU A O 1
ATOM 756 N N . CYS A 1 95 ? -5.087 -3.421 10.536 1.00 87.06 95 CYS A N 1
ATOM 757 C CA . CYS A 1 95 ? -5.356 -2.936 9.180 1.00 87.06 95 CYS A CA 1
ATOM 758 C C . CYS A 1 95 ? -4.248 -3.251 8.161 1.00 87.06 95 CYS A C 1
ATOM 760 O O . CYS A 1 95 ? -4.408 -2.927 6.989 1.00 87.06 95 CYS A O 1
ATOM 762 N N . GLY A 1 96 ? -3.102 -3.789 8.597 1.00 87.88 96 GLY A N 1
ATOM 763 C CA . GLY A 1 96 ? -1.946 -4.050 7.730 1.00 87.88 96 GLY A CA 1
ATOM 764 C C . GLY A 1 96 ? -1.313 -2.817 7.065 1.00 87.88 96 GLY A C 1
ATOM 765 O O . GLY A 1 96 ? -0.480 -2.977 6.186 1.00 87.88 96 GLY A O 1
ATOM 766 N N . GLY A 1 97 ? -1.696 -1.593 7.447 1.00 89.62 97 GLY A N 1
ATOM 767 C CA . GLY A 1 97 ? -1.238 -0.358 6.791 1.00 89.62 97 GLY A CA 1
ATOM 768 C C . GLY A 1 97 ? -2.038 0.047 5.542 1.00 89.62 97 GLY A C 1
ATOM 769 O O . GLY A 1 97 ? -1.872 1.167 5.071 1.00 89.62 97 GLY A O 1
ATOM 770 N N . LEU A 1 98 ? -2.966 -0.795 5.067 1.00 90.44 98 LEU A N 1
ATOM 771 C CA . LEU A 1 98 ? -3.791 -0.569 3.869 1.00 90.44 98 LEU A CA 1
ATOM 772 C C . LEU A 1 98 ? -2.962 -0.170 2.636 1.00 90.44 98 LEU A C 1
ATOM 774 O O . LEU A 1 98 ? -2.118 -0.954 2.222 1.00 90.44 98 LEU A O 1
ATOM 778 N N . CYS A 1 99 ? -3.232 0.983 2.009 1.00 94.38 99 CYS A N 1
ATOM 779 C CA . CYS A 1 99 ? -2.624 1.375 0.735 1.00 94.38 99 CYS A CA 1
ATOM 780 C C . CYS A 1 99 ? -1.145 1.784 0.914 1.00 94.38 99 CYS A C 1
ATOM 782 O O . CYS A 1 99 ? -0.886 2.834 1.511 1.00 94.38 99 CYS A O 1
ATOM 784 N N . PRO A 1 100 ? -0.178 1.025 0.359 1.00 94.94 100 PRO A N 1
ATOM 785 C CA . PRO A 1 100 ? 1.245 1.354 0.438 1.00 94.94 100 PRO A CA 1
ATOM 786 C C . PRO A 1 100 ? 1.589 2.681 -0.244 1.00 94.94 100 PRO A C 1
ATOM 788 O O . PRO A 1 100 ? 2.399 3.442 0.280 1.00 94.94 100 PRO A O 1
ATOM 791 N N . LEU A 1 101 ? 0.935 2.988 -1.372 1.00 96.25 101 LEU A N 1
ATOM 792 C CA . LEU A 1 101 ? 1.134 4.247 -2.092 1.00 96.25 101 LEU A CA 1
ATOM 793 C C . LEU A 1 101 ? 0.757 5.444 -1.209 1.00 96.25 101 LEU A C 1
ATOM 795 O O . LEU A 1 101 ? 1.591 6.316 -0.978 1.00 96.25 101 LEU A O 1
ATOM 799 N N . GLY A 1 102 ? -0.436 5.419 -0.605 1.00 95.62 102 GLY A N 1
ATOM 800 C CA . GLY A 1 102 ? -0.884 6.473 0.311 1.00 95.62 102 GLY A CA 1
ATOM 801 C C . GLY A 1 102 ? 0.036 6.654 1.526 1.00 95.62 102 GLY A C 1
ATOM 802 O O . GLY A 1 102 ? 0.247 7.775 1.984 1.00 95.62 102 GLY A O 1
ATOM 803 N N . LEU A 1 103 ? 0.652 5.576 2.030 1.00 94.94 103 LEU A N 1
ATOM 804 C CA . LEU A 1 103 ? 1.658 5.674 3.096 1.00 94.94 103 LEU A CA 1
ATOM 805 C C . LEU A 1 103 ? 2.916 6.428 2.640 1.00 94.94 103 LEU A C 1
ATOM 807 O O . LEU A 1 103 ? 3.393 7.301 3.366 1.00 94.94 103 LEU A O 1
ATOM 811 N N . LEU A 1 104 ? 3.439 6.131 1.445 1.00 94.94 104 LEU A N 1
ATOM 812 C CA . LEU A 1 104 ? 4.603 6.835 0.887 1.00 94.94 104 LEU A CA 1
ATOM 813 C C . LEU A 1 104 ? 4.292 8.302 0.555 1.00 94.94 104 LEU A C 1
ATOM 815 O O . LEU A 1 104 ? 5.162 9.166 0.677 1.00 94.94 104 LEU A O 1
ATOM 819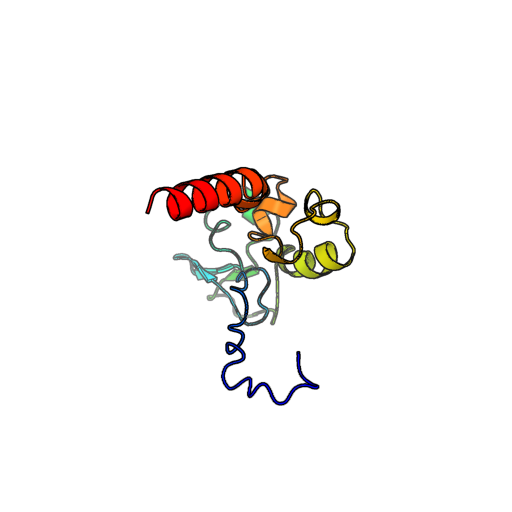 N N . GLU A 1 105 ? 3.044 8.595 0.196 1.00 95.12 105 GLU A N 1
ATOM 820 C CA . GLU A 1 105 ? 2.543 9.947 -0.072 1.00 95.12 105 GLU A CA 1
ATOM 821 C C . GLU A 1 105 ? 2.211 10.745 1.188 1.00 95.12 105 GLU A C 1
ATOM 823 O O . GLU A 1 105 ? 1.919 11.936 1.103 1.00 95.12 105 GLU A O 1
ATOM 828 N N . LYS A 1 106 ? 2.313 10.121 2.369 1.00 94.75 106 LYS A N 1
ATOM 829 C CA . LYS A 1 106 ? 1.930 10.704 3.664 1.00 94.75 106 LYS A CA 1
ATOM 830 C C . LYS A 1 106 ? 0.430 11.022 3.767 1.00 94.75 106 LYS A C 1
ATOM 832 O O . LYS A 1 106 ? 0.027 11.804 4.625 1.00 94.75 106 LYS A O 1
ATOM 837 N N . GLU A 1 107 ? -0.394 10.348 2.969 1.00 94.81 107 GLU A N 1
ATOM 838 C CA . GLU A 1 107 ? -1.857 10.349 3.033 1.00 94.81 107 GLU A CA 1
ATOM 839 C C . GLU A 1 107 ? -2.386 8.948 3.399 1.00 94.81 107 GLU A C 1
ATOM 841 O O . GLU A 1 107 ? -2.948 8.230 2.562 1.00 94.81 107 GLU A O 1
ATOM 846 N N . PRO A 1 108 ? -2.211 8.504 4.657 1.00 92.75 108 PRO A N 1
ATOM 847 C CA . PRO A 1 108 ? -2.609 7.164 5.062 1.00 92.75 108 PRO A CA 1
ATOM 848 C C . PRO A 1 108 ? -4.124 6.979 4.914 1.00 92.75 108 PRO A C 1
ATOM 850 O O . PRO A 1 108 ? -4.924 7.712 5.497 1.00 92.75 108 PRO A O 1
ATOM 853 N N . ARG A 1 109 ? -4.536 5.934 4.191 1.00 91.06 109 ARG A N 1
ATOM 854 C CA . ARG A 1 109 ? -5.950 5.568 4.001 1.00 91.06 109 ARG A CA 1
ATOM 855 C C . ARG A 1 109 ? -6.493 4.788 5.205 1.00 91.06 109 ARG A C 1
ATOM 857 O O . ARG A 1 109 ? -7.051 3.712 5.041 1.00 91.06 109 ARG A O 1
ATOM 864 N N . CYS A 1 110 ? -6.276 5.292 6.422 1.00 92.56 110 CYS A N 1
ATOM 865 C CA . CYS A 1 110 ? -6.639 4.622 7.673 1.00 92.56 110 CYS A CA 1
ATOM 866 C C . CYS A 1 110 ? -8.129 4.233 7.709 1.00 92.56 110 CYS A C 1
ATOM 868 O O . CYS A 1 110 ? -8.985 5.042 7.346 1.00 92.56 110 CYS A O 1
ATOM 870 N N . PRO A 1 111 ? -8.478 3.033 8.206 1.00 91.00 111 PRO A N 1
ATOM 871 C CA . PRO A 1 111 ? -9.872 2.653 8.332 1.00 91.00 111 PRO A CA 1
ATOM 872 C C . PRO A 1 111 ? -10.550 3.499 9.411 1.00 91.00 111 PRO A C 1
ATOM 874 O O . PRO A 1 111 ? -9.971 3.792 10.459 1.00 91.00 111 PRO A O 1
ATOM 877 N N . SER A 1 112 ? -11.818 3.838 9.184 1.00 92.19 112 SER A N 1
ATOM 878 C CA . SER A 1 112 ? -12.563 4.776 10.030 1.00 92.19 112 SER A CA 1
ATOM 879 C C . SER A 1 112 ? -12.580 4.398 11.517 1.00 92.19 112 SER A C 1
ATOM 881 O O . SER A 1 112 ? -12.622 5.282 12.365 1.00 92.19 112 SER A O 1
ATOM 883 N N . PHE A 1 113 ? -12.541 3.095 11.839 1.00 92.06 113 PHE A N 1
ATOM 884 C CA . PHE A 1 113 ? -12.595 2.609 13.222 1.00 92.06 113 PHE A CA 1
ATOM 885 C C . PHE A 1 113 ? -11.425 3.109 14.075 1.00 92.06 113 PHE A C 1
ATOM 887 O O . PHE A 1 113 ? -11.571 3.212 15.288 1.00 92.06 113 PHE A O 1
ATOM 894 N N . ILE A 1 114 ? -10.288 3.466 13.468 1.00 92.62 114 ILE A N 1
ATOM 895 C CA . ILE A 1 114 ? -9.151 4.037 14.202 1.00 92.62 114 ILE A CA 1
ATOM 896 C C . ILE A 1 114 ? -9.551 5.327 14.927 1.00 92.62 114 ILE A C 1
ATOM 898 O O . ILE A 1 114 ? -9.013 5.623 15.991 1.00 92.62 114 ILE A O 1
ATOM 902 N N . TYR A 1 115 ? -10.515 6.065 14.379 1.00 92.75 115 TYR A N 1
ATOM 903 C CA . TYR A 1 115 ? -10.951 7.350 14.911 1.00 92.75 115 TYR A CA 1
ATOM 904 C C . TYR A 1 115 ? -12.168 7.251 15.834 1.00 92.75 115 TYR A C 1
ATOM 906 O O . TYR A 1 115 ? -12.399 8.169 16.607 1.00 92.75 115 TYR A O 1
ATOM 914 N N . ASN A 1 116 ? -12.964 6.179 15.746 1.00 95.06 116 ASN A N 1
ATOM 915 C CA . ASN A 1 116 ? -14.287 6.132 16.385 1.00 95.06 116 ASN A CA 1
ATOM 916 C C . ASN A 1 116 ? -14.698 4.759 16.938 1.00 95.06 116 ASN A C 1
ATOM 918 O O . ASN A 1 116 ? -15.887 4.515 17.140 1.00 95.06 116 ASN A O 1
ATOM 922 N N . ILE A 1 117 ? -13.766 3.827 17.166 1.00 95.19 117 ILE A N 1
ATOM 923 C CA . ILE A 1 117 ? -14.135 2.509 17.713 1.00 95.19 117 ILE A CA 1
ATOM 924 C C . ILE A 1 117 ? -14.766 2.608 19.108 1.00 95.19 117 ILE A C 1
ATOM 926 O O . ILE A 1 117 ? -15.675 1.843 19.411 1.00 95.19 117 ILE A O 1
ATOM 930 N N . GLU A 1 118 ? -14.321 3.557 19.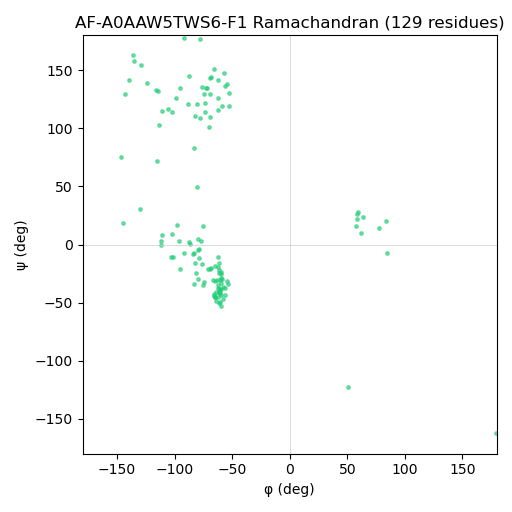934 1.00 94.56 118 GLU A N 1
ATOM 931 C CA . GLU A 1 118 ? -14.835 3.762 21.293 1.00 94.56 118 GLU A CA 1
ATOM 932 C C . GLU A 1 118 ? -16.313 4.180 21.243 1.00 94.56 118 GLU A C 1
ATOM 934 O O . GLU A 1 118 ? -17.162 3.523 21.852 1.00 94.56 118 GLU A O 1
ATOM 939 N N . ASP A 1 119 ? -16.643 5.158 20.396 1.00 96.25 119 ASP A N 1
ATOM 940 C CA . ASP A 1 119 ? -18.024 5.589 20.152 1.00 96.25 119 ASP A CA 1
ATOM 941 C C . ASP A 1 119 ? -18.885 4.465 19.569 1.00 96.25 119 ASP A C 1
ATOM 943 O O . ASP A 1 119 ? -20.027 4.268 19.982 1.00 96.25 119 ASP A O 1
ATOM 947 N N . ARG A 1 120 ? -18.339 3.683 18.626 1.00 94.94 120 ARG A N 1
ATOM 948 C CA . ARG A 1 120 ? -19.050 2.535 18.037 1.00 94.94 120 ARG A CA 1
ATOM 949 C C . ARG A 1 120 ? -19.430 1.502 19.095 1.00 94.94 120 ARG A C 1
ATOM 951 O O . ARG A 1 120 ? -20.555 1.010 19.067 1.00 94.94 120 ARG A O 1
ATOM 958 N N . ILE A 1 121 ? -18.520 1.189 20.020 1.00 95.50 121 ILE A N 1
ATOM 959 C CA . ILE A 1 121 ? -18.775 0.247 21.120 1.00 95.50 121 ILE A CA 1
ATOM 960 C C . ILE A 1 121 ? -19.842 0.808 22.064 1.00 95.50 121 ILE A C 1
ATOM 962 O O . ILE A 1 121 ? -20.764 0.089 22.450 1.00 95.50 121 ILE A O 1
ATOM 966 N N . TYR A 1 122 ? -19.750 2.093 22.412 1.00 96.56 122 TYR A N 1
ATOM 967 C CA . TYR A 1 122 ? -20.724 2.741 23.287 1.00 96.56 122 TYR A CA 1
ATOM 968 C C . TYR A 1 122 ? -22.137 2.750 22.683 1.00 96.56 122 TYR A C 1
ATOM 970 O O . TYR A 1 122 ? -23.109 2.388 23.351 1.00 96.56 122 TYR A O 1
ATOM 978 N N . LEU A 1 123 ? -22.259 3.095 21.399 1.00 96.00 123 LEU A N 1
ATOM 979 C CA . LEU A 1 123 ? -23.538 3.085 20.687 1.00 96.00 123 LEU A CA 1
ATOM 980 C C . LEU A 1 123 ? -24.127 1.671 20.566 1.00 96.00 123 LEU A C 1
ATOM 982 O O . LEU A 1 123 ? -25.330 1.501 20.771 1.00 96.00 123 LEU A O 1
ATOM 986 N N . ASP A 1 124 ? -23.302 0.656 20.286 1.00 95.62 124 ASP A N 1
ATOM 987 C CA . ASP A 1 124 ? -23.735 -0.750 20.245 1.00 95.62 124 ASP A CA 1
ATOM 988 C C . ASP A 1 124 ? -24.268 -1.227 21.607 1.00 95.62 124 ASP A C 1
ATOM 990 O O . ASP A 1 124 ? -25.312 -1.880 21.676 1.00 95.62 124 ASP A O 1
ATOM 994 N N . TYR A 1 125 ? -23.610 -0.841 22.705 1.00 95.75 125 TYR A N 1
ATOM 995 C CA . TYR A 1 125 ? -24.070 -1.132 24.064 1.00 95.75 125 TYR A CA 1
ATOM 996 C C . TYR A 1 125 ? -25.452 -0.524 24.347 1.00 95.75 125 TYR A C 1
ATOM 998 O O . TYR A 1 125 ? -26.368 -1.235 24.770 1.00 95.75 125 TYR A O 1
ATOM 1006 N N . LEU A 1 126 ? -25.642 0.768 24.051 1.00 96.75 126 LEU A N 1
ATOM 1007 C CA . LEU A 1 126 ? -26.936 1.438 24.231 1.00 96.75 126 LEU A CA 1
ATOM 1008 C C . LEU A 1 126 ? -28.046 0.805 23.381 1.00 96.75 126 LEU A C 1
ATOM 1010 O O . LEU A 1 126 ? -29.177 0.663 23.850 1.00 96.75 126 LEU A O 1
ATOM 1014 N N . ALA A 1 127 ? -27.735 0.410 22.143 1.00 95.31 127 ALA A N 1
ATOM 1015 C CA . ALA A 1 127 ? -28.690 -0.233 21.245 1.00 95.31 127 ALA A CA 1
ATOM 1016 C C . ALA A 1 127 ? -29.162 -1.605 21.759 1.00 95.31 127 ALA A C 1
ATOM 1018 O O . ALA A 1 127 ? -30.304 -1.991 21.508 1.00 95.31 127 ALA A O 1
ATOM 1019 N N . LYS A 1 128 ? -28.310 -2.333 22.493 1.00 92.44 128 LYS A N 1
ATOM 1020 C CA . LYS A 1 128 ? -28.632 -3.652 23.058 1.00 92.44 128 LYS A CA 1
ATOM 1021 C C . LYS A 1 128 ? -29.455 -3.591 24.343 1.00 92.44 128 LYS A C 1
ATOM 1023 O O . LYS A 1 128 ? -30.226 -4.509 24.573 1.00 92.44 128 LYS A O 1
ATOM 1028 N N . ILE A 1 129 ? -29.321 -2.534 25.147 1.00 92.50 129 ILE A N 1
ATOM 1029 C CA . ILE A 1 129 ? -30.082 -2.370 26.405 1.00 92.50 129 ILE A CA 1
ATOM 1030 C C . ILE A 1 129 ? -31.495 -1.827 26.172 1.00 92.50 129 ILE A C 1
ATOM 1032 O O . ILE A 1 129 ? -32.384 -2.039 26.987 1.00 92.50 129 ILE A O 1
ATOM 1036 N N . LYS A 1 130 ? -31.724 -1.110 25.067 1.00 67.81 130 LYS A N 1
ATOM 1037 C CA . LYS A 1 130 ? -33.062 -0.614 24.699 1.00 67.81 130 LYS A CA 1
ATOM 1038 C C . LYS A 1 130 ? -33.986 -1.691 24.103 1.00 67.81 130 LYS A C 1
ATOM 1040 O O . LYS A 1 130 ? -35.087 -1.350 23.674 1.00 67.81 130 LYS A O 1
ATOM 1045 N N . LYS A 1 131 ? -33.539 -2.947 24.040 1.00 53.69 131 LYS A N 1
ATOM 1046 C CA . LYS A 1 131 ? -34.353 -4.124 23.716 1.00 53.69 131 LYS A CA 1
ATOM 1047 C C . LYS A 1 131 ? -34.690 -4.877 24.991 1.00 53.69 131 LYS A C 1
ATOM 1049 O O . LYS A 1 131 ? -35.811 -5.423 25.029 1.00 53.69 131 LYS A O 1
#

Secondary structure (DSSP, 8-state):
-GGGT-----PPP-PPPPPPGGG-TT--EE-TT-EEES-TTSTT-HHHHHTT---EETT-S---TT---GGGGHHHHHHTT-STTGGG-TTTTTTTTS-HHHHHTT-----THHHHHHHHHHHHHHHHHT-

InterPro domains:
  IPR013785 Aldolase-type TIM barrel [G3DSA:3.20.20.70] (2-127)
  IPR023885 4Fe4S-binding SPASM domain [TIGR04085] (28-103)